Protein AF-A0A538F203-F1 (afdb_monomer_lite)

Secondary structure (DSSP, 8-state):
-PBPSEE-SSS-TTTSSSSEE-EEETTEEE----S-TTTT-HHHHHHHHHHHHTSPPPP---HHHHHHHHHHHHHTT--

Foldseek 3Di:
DFDFPDFAPFDQAPHNPPRTHWGDDDLDTGGPDDDDPCLLCVVVVQVNVCVVVVHHDDDDPCVVSPVSVVVVCVVRVHD

pLDDT: mean 92.94, std 5.59, range [65.94, 97.62]

Radius of gyr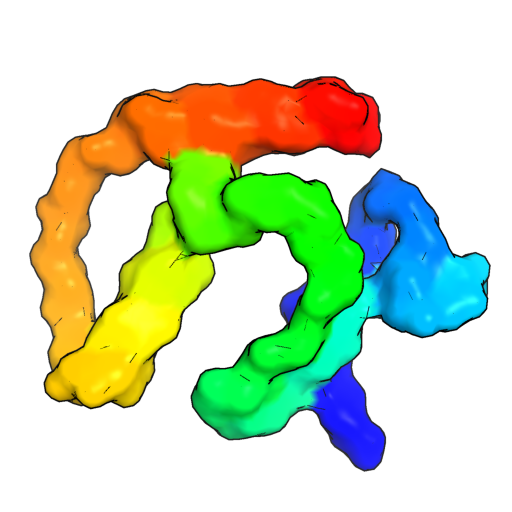ation: 13.89 Å; chains: 1; bounding box: 31×18×38 Å

Sequence (79 aa):
GERPLGRVLRGHGNNGKDGFEGAHRGNVIGTYLHGPLLPKNAWLADRLLELALGVELTPLDDAMEDAAHESARRAAGLR

Structure (mmCIF, N/CA/C/O backbone):
data_AF-A0A538F203-F1
#
_entry.id   AF-A0A538F203-F1
#
loop_
_atom_site.group_PDB
_atom_site.id
_atom_site.type_symbol
_atom_site.label_atom_id
_atom_site.label_alt_id
_atom_site.label_comp_id
_atom_site.label_asym_id
_atom_site.label_entity_id
_atom_site.label_seq_id
_atom_site.pdbx_PDB_ins_code
_atom_site.Cartn_x
_atom_site.Cartn_y
_atom_site.Cartn_z
_atom_site.occupancy
_atom_site.B_iso_or_equiv
_atom_site.auth_seq_id
_atom_site.auth_comp_id
_atom_site.auth_asym_id
_atom_site.auth_atom_id
_atom_site.pdbx_PDB_model_num
ATOM 1 N N . GLY A 1 1 ? -18.152 -3.719 13.485 1.00 65.94 1 GLY A N 1
ATOM 2 C CA . GLY A 1 1 ? -16.842 -3.072 13.302 1.00 65.94 1 GLY A CA 1
ATOM 3 C C . GLY A 1 1 ? -16.277 -3.508 11.972 1.00 65.94 1 GLY A C 1
ATOM 4 O O . GLY A 1 1 ? -16.605 -4.607 11.537 1.00 65.94 1 GLY A O 1
ATOM 5 N N . GLU A 1 2 ? -15.496 -2.652 11.324 1.00 79.38 2 GLU A N 1
ATOM 6 C CA . GLU A 1 2 ? -14.819 -2.985 10.065 1.00 79.38 2 GLU A CA 1
ATOM 7 C C . GLU A 1 2 ? -13.662 -3.961 10.308 1.00 79.38 2 GLU A C 1
ATOM 9 O O . GLU A 1 2 ? -13.082 -3.971 11.396 1.00 79.38 2 GLU A O 1
ATOM 14 N N . ARG A 1 3 ? -13.326 -4.798 9.316 1.00 94.06 3 ARG A N 1
ATOM 15 C CA . ARG A 1 3 ? -12.153 -5.683 9.407 1.00 94.06 3 ARG A CA 1
ATOM 16 C C . ARG A 1 3 ? -10.884 -4.856 9.176 1.00 94.06 3 ARG A C 1
ATOM 18 O O . ARG A 1 3 ? -10.913 -4.015 8.283 1.00 94.06 3 ARG A O 1
ATOM 25 N N . PRO A 1 4 ? -9.787 -5.065 9.923 1.00 95.25 4 PRO A N 1
ATOM 26 C CA . PRO A 1 4 ? -8.534 -4.374 9.631 1.00 95.25 4 PRO A CA 1
ATOM 27 C C . PRO A 1 4 ? -7.984 -4.791 8.261 1.00 95.25 4 PRO A C 1
ATOM 29 O O . PRO A 1 4 ? -8.240 -5.911 7.810 1.00 95.25 4 PRO A O 1
ATOM 32 N N . LEU A 1 5 ? -7.221 -3.905 7.616 1.00 94.00 5 LEU 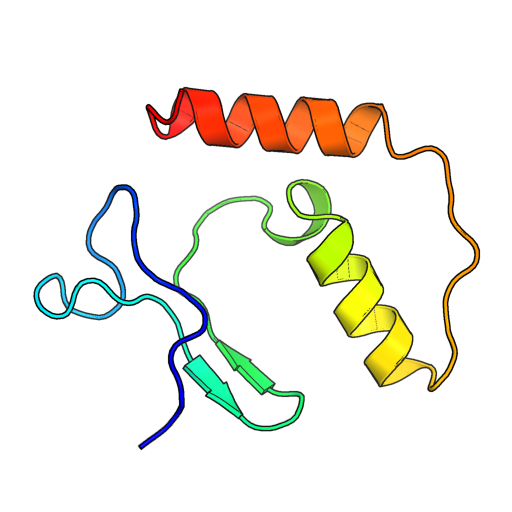A N 1
ATOM 33 C CA . LEU A 1 5 ? -6.542 -4.206 6.352 1.00 94.00 5 LEU A CA 1
ATOM 34 C C . LEU A 1 5 ? -5.414 -5.219 6.574 1.00 94.00 5 LEU A C 1
ATOM 36 O O . LEU A 1 5 ? -5.236 -6.141 5.780 1.00 94.00 5 LEU A O 1
ATOM 40 N N . GLY A 1 6 ? -4.682 -5.084 7.681 1.00 93.75 6 GLY A N 1
ATOM 41 C CA . GLY A 1 6 ? -3.610 -6.009 8.015 1.00 93.75 6 GLY A CA 1
ATOM 42 C C . GLY A 1 6 ? -3.079 -5.862 9.434 1.00 93.75 6 GLY A C 1
ATOM 43 O O . GLY A 1 6 ? -3.460 -4.970 10.194 1.00 93.75 6 GLY A O 1
ATOM 44 N N . ARG A 1 7 ? -2.172 -6.772 9.793 1.00 95.06 7 ARG A N 1
ATOM 45 C CA . ARG A 1 7 ? -1.399 -6.702 11.036 1.00 95.06 7 ARG A CA 1
ATOM 46 C C . ARG A 1 7 ? -0.176 -5.813 10.833 1.00 95.06 7 ARG A C 1
ATOM 48 O O . ARG A 1 7 ? 0.561 -5.975 9.863 1.00 95.06 7 ARG A O 1
ATOM 55 N N . VAL A 1 8 ? 0.095 -4.949 11.800 1.00 93.94 8 VAL A N 1
ATOM 56 C CA . VAL A 1 8 ? 1.293 -4.110 11.833 1.00 93.94 8 VAL A CA 1
ATOM 57 C C . VAL A 1 8 ? 2.517 -4.972 12.142 1.00 93.94 8 VAL A C 1
ATOM 59 O O . VAL A 1 8 ? 2.579 -5.633 13.177 1.00 93.94 8 VAL A O 1
ATOM 62 N N . LEU A 1 9 ? 3.518 -4.956 11.259 1.00 91.88 9 LEU A N 1
ATOM 63 C CA . LEU A 1 9 ? 4.824 -5.587 11.514 1.00 91.88 9 LEU A CA 1
ATOM 64 C C . LEU A 1 9 ? 5.832 -4.603 12.139 1.00 91.88 9 LEU A C 1
ATOM 66 O O . LEU A 1 9 ? 6.691 -4.993 12.937 1.00 91.88 9 LEU A O 1
ATOM 70 N N . ARG A 1 10 ? 5.729 -3.323 11.760 1.00 88.25 10 ARG A N 1
ATOM 71 C CA . ARG A 1 10 ? 6.509 -2.178 12.253 1.00 88.25 10 ARG A CA 1
ATOM 72 C C . ARG A 1 10 ? 5.640 -0.918 12.191 1.00 88.25 10 ARG A C 1
ATOM 74 O O . ARG A 1 10 ? 4.929 -0.729 11.209 1.00 88.25 10 ARG A O 1
ATOM 81 N N . GLY A 1 11 ? 5.715 -0.063 13.213 1.00 88.25 11 GLY A N 1
ATOM 82 C CA . GLY A 1 11 ? 4.913 1.163 13.330 1.00 88.25 11 GLY A CA 1
ATOM 83 C C . GLY A 1 11 ? 3.763 1.046 14.338 1.00 88.25 11 GLY A C 1
ATOM 84 O O . GLY A 1 11 ? 3.774 0.159 15.186 1.00 88.25 11 GLY A O 1
ATOM 85 N N . HIS A 1 12 ? 2.791 1.960 14.253 1.00 90.38 12 HIS A N 1
ATOM 86 C CA . HIS A 1 12 ? 1.723 2.116 15.255 1.00 90.38 12 HIS A CA 1
ATOM 87 C C . HIS A 1 12 ? 0.340 1.606 14.799 1.00 90.38 12 HIS A C 1
ATOM 89 O O . HIS A 1 12 ? -0.504 1.315 15.643 1.00 90.38 12 HIS A O 1
ATOM 95 N N . GLY A 1 13 ? 0.081 1.466 13.495 1.00 92.38 13 GLY A N 1
ATOM 96 C CA . GLY A 1 13 ? -1.250 1.089 12.999 1.00 92.38 13 GLY A CA 1
ATOM 97 C C . GLY A 1 13 ? -2.322 2.145 13.283 1.00 92.38 13 GLY A C 1
ATOM 98 O O . GLY A 1 13 ? -2.016 3.330 13.382 1.00 92.38 13 GLY A O 1
ATOM 99 N N . ASN A 1 14 ? -3.574 1.710 13.434 1.00 93.06 14 ASN A N 1
ATOM 100 C CA . ASN A 1 14 ? -4.737 2.593 13.577 1.00 93.06 14 ASN A CA 1
ATOM 101 C C . ASN A 1 14 ? -4.720 3.441 14.857 1.00 93.06 14 ASN A C 1
ATOM 103 O O . ASN A 1 14 ? -5.204 4.570 14.856 1.00 93.06 14 ASN A O 1
ATOM 107 N N . ASN A 1 15 ? -4.219 2.891 15.968 1.00 92.00 15 ASN A N 1
ATOM 108 C CA . ASN A 1 15 ? -4.298 3.536 17.286 1.00 92.00 15 ASN A CA 1
ATOM 109 C C . ASN A 1 15 ? -3.071 3.320 18.191 1.00 92.00 15 ASN A C 1
ATOM 111 O O . ASN A 1 15 ? -3.082 3.761 19.341 1.00 92.00 15 ASN A O 1
ATOM 115 N N . GLY A 1 16 ? -2.028 2.633 17.714 1.00 91.25 16 GLY A N 1
ATOM 116 C CA . GLY A 1 16 ? -0.819 2.363 18.497 1.00 91.25 16 GLY A CA 1
ATOM 117 C C . GLY A 1 16 ? -0.939 1.241 19.529 1.00 91.25 16 GLY A C 1
ATOM 118 O O . GLY A 1 16 ? 0.007 1.048 20.287 1.00 91.25 16 GLY A O 1
ATOM 119 N N . LYS A 1 17 ? -2.073 0.530 19.611 1.00 92.50 17 LYS A N 1
ATOM 120 C CA . LYS A 1 17 ? -2.358 -0.419 20.704 1.00 92.50 17 LYS A CA 1
ATOM 121 C C . LYS A 1 17 ? -2.785 -1.803 20.232 1.00 92.50 17 LYS A C 1
ATOM 123 O O . LYS A 1 17 ? -2.354 -2.791 20.814 1.00 92.50 17 LYS A O 1
ATOM 128 N N . ASP A 1 18 ? -3.640 -1.880 19.218 1.00 92.62 18 ASP A N 1
ATOM 129 C CA . ASP A 1 18 ? -4.248 -3.144 18.778 1.00 92.62 18 ASP A CA 1
ATOM 130 C C . ASP A 1 18 ? -3.360 -3.975 17.836 1.00 92.62 18 ASP A C 1
ATOM 132 O O . ASP A 1 18 ? -3.616 -5.161 17.639 1.00 92.62 18 ASP A O 1
ATOM 136 N N . GLY A 1 19 ? -2.299 -3.377 17.287 1.00 94.31 19 GLY A N 1
ATOM 137 C CA . GLY A 1 19 ? -1.395 -4.037 16.347 1.00 94.31 19 GLY A CA 1
ATOM 138 C C . GLY A 1 19 ? -1.985 -4.216 14.946 1.00 94.31 19 GLY A C 1
ATOM 139 O O . GLY A 1 19 ? -1.450 -5.008 14.166 1.00 94.31 19 GLY A O 1
ATOM 140 N N . PHE A 1 20 ? -3.054 -3.491 14.607 1.00 95.75 20 PHE A N 1
ATOM 141 C CA . PHE A 1 20 ? -3.714 -3.554 13.307 1.00 95.75 20 PHE A CA 1
ATOM 142 C C . PHE A 1 20 ? -3.704 -2.207 12.589 1.00 95.75 20 PHE A C 1
ATOM 144 O O . PHE A 1 20 ? -3.664 -1.137 13.194 1.00 95.75 20 PHE A O 1
ATOM 151 N N . GLU A 1 21 ? -3.728 -2.268 11.266 1.00 95.19 21 GLU A N 1
ATOM 152 C CA . GLU A 1 21 ? -3.740 -1.107 10.388 1.00 95.19 21 GLU A CA 1
ATOM 153 C C . GLU A 1 21 ? -4.928 -1.196 9.436 1.00 95.19 21 GLU A C 1
ATOM 155 O O . GLU A 1 21 ? -5.311 -2.280 8.984 1.00 95.19 21 GLU A O 1
ATOM 160 N N . GLY A 1 22 ? -5.511 -0.031 9.170 1.00 94.75 22 GLY A N 1
ATOM 161 C CA . GLY A 1 22 ? -6.487 0.187 8.128 1.00 94.75 22 GLY A CA 1
ATOM 162 C C . GLY A 1 22 ? -7.851 -0.403 8.443 1.00 94.75 22 GLY A C 1
ATOM 163 O O . GLY A 1 22 ? -8.131 -0.882 9.546 1.00 94.75 22 GLY A O 1
ATOM 164 N N . ALA A 1 23 ? -8.709 -0.348 7.435 1.00 95.81 23 ALA A N 1
ATOM 165 C CA . ALA A 1 23 ? -10.050 -0.898 7.436 1.00 95.81 23 ALA A CA 1
ATOM 166 C C . ALA A 1 23 ? -10.387 -1.445 6.046 1.00 95.81 23 ALA A C 1
ATOM 168 O O . ALA A 1 23 ? -9.982 -0.888 5.026 1.00 95.81 23 ALA A O 1
ATOM 169 N N . HIS A 1 24 ? -11.164 -2.519 6.013 1.00 94.81 24 HIS A N 1
ATOM 170 C CA . HIS A 1 24 ? -11.595 -3.197 4.805 1.00 94.81 24 HIS A CA 1
ATOM 171 C C . HIS A 1 24 ? -13.063 -3.624 4.931 1.00 94.81 24 HIS A C 1
ATOM 173 O O . HIS A 1 24 ? -13.431 -4.422 5.805 1.00 94.81 24 HIS A O 1
ATOM 179 N N . ARG A 1 25 ? -13.904 -3.106 4.027 1.00 95.38 25 ARG A N 1
ATOM 180 C CA . ARG A 1 25 ? -15.333 -3.431 3.927 1.00 95.38 25 ARG A CA 1
ATOM 181 C C . ARG A 1 25 ? -15.780 -3.547 2.476 1.00 95.38 25 ARG A C 1
ATOM 183 O O . ARG A 1 25 ? -15.939 -2.541 1.788 1.00 95.38 25 ARG A O 1
ATOM 190 N N . GLY A 1 26 ? -16.068 -4.765 2.023 1.00 92.44 26 GLY A N 1
ATOM 191 C CA . GLY A 1 26 ? -16.400 -4.987 0.613 1.00 92.44 26 GLY A CA 1
ATOM 192 C C . GLY A 1 26 ? -15.225 -4.547 -0.258 1.00 92.44 26 GLY A C 1
ATOM 193 O O . GLY A 1 26 ? -14.120 -5.007 -0.027 1.00 92.44 26 GLY A O 1
ATOM 194 N N . ASN A 1 27 ? -15.443 -3.614 -1.184 1.00 94.06 27 ASN A N 1
ATOM 195 C CA . ASN A 1 27 ? -14.375 -3.058 -2.029 1.00 94.06 27 ASN A CA 1
ATOM 196 C C . ASN A 1 27 ? -13.795 -1.740 -1.480 1.00 94.06 27 ASN A C 1
ATOM 198 O O . ASN A 1 27 ? -13.054 -1.052 -2.175 1.00 94.06 27 ASN A O 1
ATOM 202 N N . VAL A 1 28 ? -14.159 -1.352 -0.253 1.00 94.44 28 VAL A N 1
ATOM 203 C CA . VAL A 1 28 ? -13.648 -0.141 0.397 1.00 94.44 28 VAL A CA 1
ATOM 204 C C . VAL A 1 28 ? -12.437 -0.500 1.245 1.00 94.44 28 VAL A C 1
ATOM 206 O O . VAL A 1 28 ? -12.547 -1.304 2.174 1.00 94.44 28 VAL A O 1
ATOM 209 N N . ILE A 1 29 ? -11.305 0.133 0.943 1.00 94.69 29 ILE A N 1
ATOM 210 C CA . ILE A 1 29 ? -10.056 0.032 1.697 1.00 94.69 29 ILE A CA 1
ATOM 211 C C . ILE A 1 29 ? -9.699 1.423 2.222 1.00 94.69 29 ILE A C 1
ATOM 213 O O . ILE A 1 29 ? -9.633 2.383 1.457 1.00 94.69 29 ILE A O 1
ATOM 217 N N . GLY A 1 30 ? -9.471 1.525 3.529 1.00 93.94 30 GLY A N 1
ATOM 218 C CA . GLY A 1 30 ? -8.917 2.706 4.183 1.00 93.94 30 GLY A CA 1
ATOM 219 C C . GLY A 1 30 ? -7.594 2.353 4.848 1.00 93.94 30 GLY A C 1
ATOM 220 O O . GLY A 1 30 ? -7.501 1.321 5.506 1.00 93.94 30 GLY A O 1
ATOM 221 N N . THR A 1 31 ? -6.575 3.191 4.679 1.00 93.81 31 THR A N 1
ATOM 222 C CA . THR A 1 31 ? -5.244 2.967 5.255 1.00 93.81 31 THR A CA 1
ATOM 223 C C . THR A 1 31 ? -4.544 4.290 5.558 1.00 93.81 31 THR A C 1
ATOM 225 O O . THR A 1 31 ? -4.714 5.271 4.835 1.00 93.81 31 THR A O 1
ATOM 228 N N . TYR A 1 32 ? -3.763 4.306 6.639 1.00 89.31 32 TYR A N 1
ATOM 229 C CA . TYR A 1 32 ? -2.869 5.394 7.037 1.00 89.31 32 TYR A CA 1
ATOM 230 C C . TYR A 1 32 ? -1.444 5.217 6.495 1.00 89.31 32 TYR A C 1
ATOM 232 O O . TYR A 1 32 ? -0.552 5.982 6.866 1.00 89.31 32 TYR A O 1
ATOM 240 N N . LEU A 1 33 ? -1.184 4.217 5.641 1.00 85.94 33 LEU A N 1
ATOM 241 C CA . LEU A 1 33 ? 0.136 4.063 5.034 1.00 85.94 33 LEU A CA 1
ATOM 242 C C . LEU A 1 33 ? 0.530 5.330 4.263 1.00 85.94 33 LEU A C 1
ATOM 244 O O . LEU A 1 33 ? -0.135 5.750 3.317 1.00 85.94 33 LEU A O 1
ATOM 248 N N . HIS A 1 34 ? 1.665 5.907 4.653 1.00 78.75 34 HIS A N 1
ATOM 249 C CA . HIS A 1 34 ? 2.272 7.045 3.979 1.00 78.75 34 HIS A CA 1
ATOM 250 C C . HIS A 1 34 ? 3.360 6.577 3.006 1.00 78.75 34 HIS A C 1
ATOM 252 O O . HIS A 1 34 ? 4.227 5.775 3.355 1.00 78.75 34 HIS A O 1
ATOM 258 N N . GLY A 1 35 ? 3.326 7.107 1.784 1.00 81.19 35 GLY A N 1
ATOM 259 C CA . GLY A 1 35 ? 4.218 6.740 0.683 1.00 81.19 35 GLY A CA 1
ATOM 260 C C . GLY A 1 35 ? 3.438 6.266 -0.547 1.00 81.19 35 GLY A C 1
ATOM 261 O O . GLY A 1 35 ? 2.208 6.222 -0.515 1.00 81.19 35 GLY A O 1
ATOM 262 N N . PRO A 1 36 ? 4.125 5.923 -1.650 1.00 87.94 36 PRO A N 1
ATOM 263 C CA . PRO A 1 36 ? 3.457 5.400 -2.834 1.00 87.94 36 PRO A CA 1
ATOM 264 C C . PRO A 1 36 ? 2.950 3.981 -2.545 1.00 87.94 36 PRO A C 1
ATOM 266 O O . PRO A 1 36 ? 3.689 3.014 -2.705 1.00 87.94 36 PRO A O 1
ATOM 269 N N . LEU A 1 37 ? 1.700 3.877 -2.077 1.00 92.56 37 LEU A N 1
ATOM 270 C CA . LEU A 1 37 ? 1.064 2.616 -1.689 1.00 92.56 37 LEU A CA 1
ATOM 271 C C . LEU A 1 37 ? 0.940 1.669 -2.883 1.00 92.56 37 LEU A C 1
ATOM 273 O O . LEU A 1 37 ? 1.453 0.561 -2.822 1.00 92.56 37 LEU A O 1
ATOM 277 N N . LEU A 1 38 ? 0.304 2.111 -3.969 1.00 93.94 38 LEU A N 1
ATOM 278 C CA . LEU A 1 38 ? 0.003 1.238 -5.107 1.00 93.94 38 LEU A CA 1
ATOM 279 C C . LEU A 1 38 ? 1.257 0.815 -5.891 1.00 93.94 38 LEU A C 1
ATOM 281 O O . LEU A 1 38 ? 1.445 -0.382 -6.060 1.00 93.94 38 LEU A O 1
ATOM 285 N N . PRO A 1 39 ? 2.186 1.719 -6.269 1.00 92.25 39 PRO A N 1
ATOM 286 C CA . PRO A 1 39 ? 3.377 1.316 -7.027 1.00 92.25 39 PRO A CA 1
ATOM 287 C C . PRO A 1 39 ? 4.326 0.391 -6.257 1.00 92.25 39 PRO A C 1
ATOM 289 O O . PRO A 1 39 ? 5.121 -0.321 -6.851 1.00 92.25 39 PRO A O 1
ATOM 292 N N . LYS A 1 40 ? 4.280 0.421 -4.920 1.00 94.44 40 LYS A N 1
ATOM 293 C CA . LYS A 1 40 ? 5.076 -0.472 -4.068 1.00 94.44 40 LYS A CA 1
ATOM 294 C C . LYS A 1 40 ? 4.320 -1.727 -3.663 1.00 94.44 40 LYS A C 1
ATOM 296 O O . LYS A 1 40 ? 4.874 -2.527 -2.929 1.00 94.44 40 LYS A O 1
ATOM 301 N N . ASN A 1 41 ? 3.056 -1.871 -4.033 1.00 95.38 41 ASN A N 1
ATOM 302 C CA . ASN A 1 41 ? 2.228 -3.026 -3.710 1.00 95.38 41 ASN A CA 1
ATOM 303 C C . ASN A 1 41 ? 1.398 -3.342 -4.957 1.00 95.38 41 ASN A C 1
ATOM 305 O O . ASN A 1 41 ? 0.185 -3.136 -4.949 1.00 95.38 41 ASN A O 1
ATOM 309 N N . ALA A 1 42 ? 2.065 -3.790 -6.029 1.00 96.19 42 ALA A N 1
ATOM 310 C CA . ALA A 1 42 ? 1.438 -4.062 -7.326 1.00 96.19 42 ALA A CA 1
ATOM 311 C C . ALA A 1 42 ? 0.226 -4.991 -7.190 1.00 96.19 42 ALA A C 1
ATOM 313 O O . ALA A 1 42 ? -0.852 -4.659 -7.666 1.00 96.19 42 ALA A O 1
ATOM 314 N N . TRP A 1 43 ? 0.341 -6.032 -6.361 1.00 95.12 43 TRP A N 1
ATOM 315 C CA . TRP A 1 43 ? -0.771 -6.925 -6.017 1.00 95.12 43 TRP A CA 1
ATOM 316 C C . TRP A 1 43 ? -2.039 -6.193 -5.533 1.00 95.12 43 TRP A C 1
ATOM 318 O O . TRP A 1 43 ? -3.158 -6.636 -5.790 1.00 95.12 43 TRP A O 1
ATOM 328 N N . LEU A 1 44 ? -1.894 -5.078 -4.806 1.00 95.31 44 LEU A N 1
ATOM 329 C CA . LEU A 1 44 ? -3.025 -4.288 -4.316 1.00 95.31 44 LEU A CA 1
ATOM 330 C C . LEU A 1 44 ? -3.590 -3.407 -5.431 1.00 95.31 44 LEU A C 1
ATOM 332 O O . LEU A 1 44 ? -4.804 -3.229 -5.504 1.00 95.31 44 LEU A O 1
ATOM 336 N N . ALA A 1 45 ? -2.724 -2.861 -6.286 1.00 96.12 45 ALA A N 1
ATOM 337 C CA . ALA A 1 45 ? -3.137 -2.111 -7.466 1.00 96.12 45 ALA A CA 1
ATOM 338 C C . ALA A 1 45 ? -3.944 -3.003 -8.419 1.00 96.12 45 ALA A C 1
ATOM 340 O O . ALA A 1 45 ? -5.071 -2.648 -8.771 1.00 96.12 45 ALA A O 1
ATOM 341 N N . ASP A 1 46 ? -3.425 -4.190 -8.726 1.00 96.88 46 ASP A N 1
ATOM 342 C CA . ASP A 1 46 ? -4.093 -5.196 -9.546 1.00 96.88 46 ASP A CA 1
ATOM 343 C C . ASP A 1 46 ? -5.423 -5.587 -8.936 1.00 96.88 46 ASP A C 1
ATOM 345 O O . ASP A 1 46 ? -6.449 -5.534 -9.608 1.00 96.88 46 ASP A O 1
ATOM 349 N N . ARG A 1 47 ? -5.459 -5.848 -7.624 1.00 95.94 47 ARG A N 1
ATOM 350 C CA . ARG A 1 47 ? -6.716 -6.207 -6.974 1.00 95.94 47 ARG A CA 1
ATOM 351 C C . ARG A 1 47 ? -7.783 -5.119 -7.102 1.00 95.94 47 ARG A C 1
ATOM 353 O O . ARG A 1 47 ? -8.960 -5.434 -7.274 1.00 95.94 47 ARG A O 1
ATOM 360 N N . LEU A 1 48 ? -7.402 -3.846 -7.001 1.00 96.31 48 LEU A N 1
ATOM 361 C CA . LEU A 1 48 ? -8.331 -2.728 -7.190 1.00 96.31 48 LEU A CA 1
ATOM 362 C C . LEU A 1 48 ? -8.819 -2.635 -8.641 1.00 96.31 48 LEU A C 1
ATOM 364 O O . LEU A 1 48 ? -10.003 -2.380 -8.866 1.00 96.31 48 LEU A O 1
ATOM 368 N N . LEU A 1 49 ? -7.933 -2.865 -9.610 1.00 97.19 49 LEU A N 1
ATOM 369 C CA . LEU A 1 49 ? -8.264 -2.870 -11.034 1.00 97.19 49 LEU A CA 1
ATOM 370 C C . LEU A 1 49 ? -9.185 -4.039 -11.400 1.00 97.19 49 LEU A C 1
ATOM 372 O O . LEU A 1 49 ? -10.206 -3.818 -12.045 1.00 97.19 49 LEU A O 1
ATOM 376 N N . GLU A 1 50 ? -8.899 -5.250 -10.928 1.00 97.56 50 GLU A N 1
ATOM 377 C CA . GLU A 1 50 ? -9.765 -6.424 -11.095 1.00 97.56 50 GLU A CA 1
ATOM 378 C C . GLU A 1 50 ? -11.162 -6.186 -10.519 1.00 97.56 50 GLU A C 1
ATOM 380 O O . GLU A 1 50 ? -12.169 -6.498 -11.152 1.00 97.56 50 GLU A O 1
ATOM 385 N N . LEU A 1 51 ? -11.240 -5.600 -9.318 1.00 96.56 51 LEU A N 1
ATOM 386 C CA . LEU A 1 51 ? -12.511 -5.250 -8.682 1.00 96.56 51 LEU A CA 1
ATOM 387 C C . LEU A 1 51 ? -13.295 -4.208 -9.484 1.00 96.56 51 LEU A C 1
ATOM 389 O O . LEU A 1 51 ? -14.523 -4.280 -9.528 1.00 96.56 51 LEU A O 1
ATOM 393 N N . ALA A 1 52 ? -12.605 -3.238 -10.085 1.00 97.19 52 ALA A N 1
ATOM 394 C CA . ALA A 1 52 ? -13.225 -2.178 -10.872 1.00 97.19 52 ALA A CA 1
ATOM 395 C C . ALA A 1 52 ? -13.680 -2.661 -12.259 1.00 97.19 52 ALA A C 1
ATOM 397 O O . ALA A 1 52 ? -14.737 -2.249 -12.733 1.00 97.19 52 ALA A O 1
ATOM 398 N N . LEU A 1 53 ? -12.892 -3.525 -12.902 1.00 97.62 53 LEU A N 1
ATOM 399 C CA . LEU A 1 53 ? -13.146 -4.028 -14.253 1.00 97.62 53 LEU A CA 1
ATOM 400 C C . LEU A 1 53 ? -14.013 -5.295 -14.267 1.00 97.62 53 LEU A C 1
ATOM 402 O O . LEU A 1 53 ? -14.645 -5.587 -15.279 1.00 97.62 53 LEU A O 1
ATOM 406 N N . GLY A 1 54 ? -14.056 -6.044 -13.163 1.00 97.38 54 GLY A N 1
ATOM 407 C CA . GLY A 1 54 ? -14.772 -7.316 -13.067 1.00 97.38 54 GLY A CA 1
ATOM 408 C C . GLY A 1 54 ? -14.105 -8.455 -13.844 1.00 97.38 54 GLY A C 1
ATOM 409 O O . GLY A 1 54 ? -14.791 -9.388 -14.256 1.00 97.38 54 GLY A O 1
ATOM 410 N N . VAL A 1 55 ? -12.791 -8.374 -14.065 1.00 97.56 55 VAL A N 1
ATOM 411 C CA . VAL A 1 55 ? -11.994 -9.369 -14.800 1.00 97.56 55 VAL A CA 1
ATOM 412 C C . VAL A 1 55 ? -10.720 -9.701 -14.031 1.00 97.56 55 VAL A C 1
ATOM 414 O O . VAL A 1 55 ? -10.278 -8.906 -13.206 1.00 97.56 55 VAL A O 1
ATOM 417 N N . GLU A 1 56 ? -10.131 -10.857 -14.319 1.00 97.00 56 GLU A N 1
ATOM 418 C CA . GLU A 1 56 ? -8.774 -11.206 -13.888 1.00 97.00 56 GLU A CA 1
ATOM 419 C C . GLU A 1 56 ? -7.765 -10.568 -14.850 1.00 97.00 56 GLU A C 1
ATOM 421 O O . GLU A 1 56 ? -7.955 -10.608 -16.073 1.00 97.00 56 GLU A O 1
ATOM 426 N N . LEU A 1 57 ? -6.723 -9.933 -14.313 1.00 97.31 57 LEU A N 1
ATOM 427 C CA . LEU A 1 57 ? -5.705 -9.291 -15.142 1.00 97.31 57 LEU A CA 1
ATOM 428 C C . LEU A 1 57 ? -4.717 -10.322 -15.686 1.00 97.31 57 LEU A C 1
ATOM 430 O O . LEU A 1 57 ? -4.388 -11.314 -15.042 1.00 97.31 57 LEU A O 1
ATOM 434 N N . THR A 1 58 ? -4.218 -10.076 -16.896 1.00 97.19 58 THR A N 1
ATOM 435 C CA . THR A 1 58 ? -3.107 -10.867 -17.432 1.00 97.19 58 THR A CA 1
ATOM 436 C C . THR A 1 58 ? -1.814 -10.435 -16.734 1.00 97.19 58 THR A C 1
ATOM 438 O O . THR A 1 58 ? -1.538 -9.234 -16.739 1.00 97.19 58 THR A O 1
ATOM 441 N N . PRO A 1 59 ? -1.018 -11.368 -16.173 1.00 95.25 59 PRO A N 1
ATOM 442 C CA . PRO A 1 59 ? 0.230 -11.034 -15.495 1.00 95.25 59 PRO A CA 1
ATOM 443 C C . PRO A 1 59 ? 1.203 -10.279 -16.403 1.00 95.25 59 PRO A C 1
ATOM 445 O O . PRO A 1 59 ? 1.352 -10.617 -17.583 1.00 95.25 59 PRO A O 1
ATOM 448 N N . LEU A 1 60 ? 1.881 -9.288 -15.830 1.00 95.62 60 LEU A N 1
ATOM 449 C CA . LEU A 1 60 ? 2.974 -8.550 -16.455 1.00 95.62 60 LEU A CA 1
ATOM 450 C C . LEU A 1 60 ? 4.294 -8.876 -15.742 1.00 9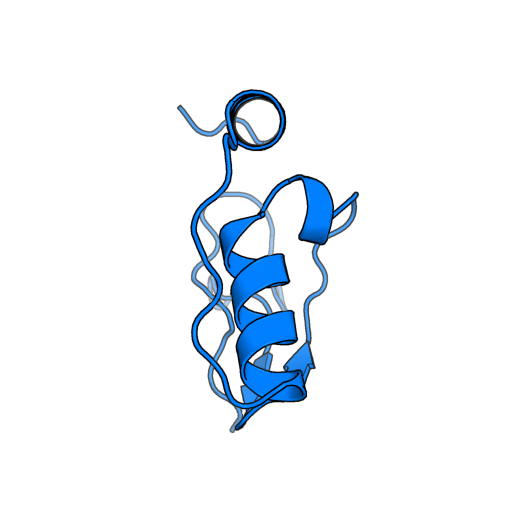5.62 60 LEU A C 1
ATOM 452 O O . LEU A 1 60 ? 4.333 -9.661 -14.797 1.00 95.62 60 LEU A O 1
ATOM 456 N N . ASP A 1 61 ? 5.393 -8.328 -16.254 1.00 97.06 61 ASP A N 1
ATOM 457 C CA . ASP A 1 61 ? 6.680 -8.390 -15.564 1.00 97.06 61 ASP A CA 1
ATOM 458 C C . ASP A 1 61 ? 6.724 -7.329 -14.456 1.00 97.06 61 ASP A C 1
ATOM 460 O O . ASP A 1 61 ? 6.815 -6.139 -14.754 1.00 97.06 61 ASP A O 1
ATOM 464 N N . ASP A 1 62 ? 6.687 -7.782 -13.201 1.00 96.44 62 ASP A N 1
ATOM 465 C CA . ASP A 1 62 ? 6.664 -6.938 -11.999 1.00 96.44 62 ASP A CA 1
ATOM 466 C C . ASP A 1 62 ? 8.064 -6.703 -11.399 1.00 96.44 62 ASP A C 1
ATOM 468 O O . ASP A 1 62 ? 8.200 -6.269 -10.252 1.00 96.44 62 ASP A O 1
ATOM 472 N N . ALA A 1 63 ? 9.150 -6.989 -12.132 1.00 97.31 63 ALA A N 1
ATOM 473 C CA . ALA A 1 63 ? 10.508 -6.917 -11.582 1.00 97.31 63 ALA A CA 1
ATOM 474 C C . ALA A 1 63 ? 10.861 -5.549 -10.956 1.00 97.31 63 ALA A C 1
ATOM 476 O O . ALA A 1 63 ? 11.625 -5.481 -9.984 1.00 97.31 63 ALA A O 1
ATOM 477 N N . MET A 1 64 ? 10.327 -4.445 -11.492 1.00 96.69 64 MET A N 1
ATOM 478 C CA . MET A 1 64 ? 10.566 -3.102 -10.95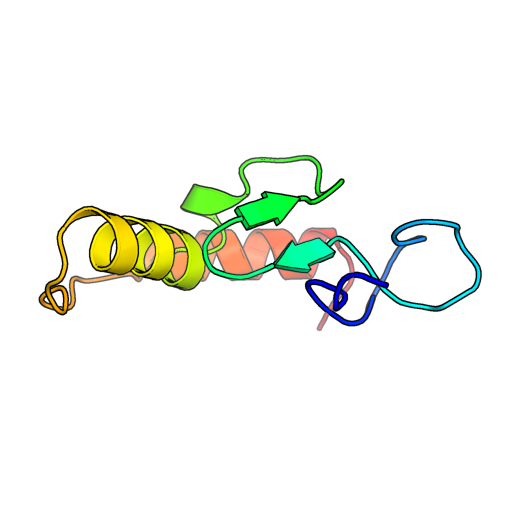0 1.00 96.69 64 MET A CA 1
ATOM 479 C C . MET A 1 64 ? 9.742 -2.837 -9.684 1.00 96.69 64 MET A C 1
ATOM 481 O O . MET A 1 64 ? 10.254 -2.267 -8.714 1.00 96.69 64 MET A O 1
ATOM 485 N N . GLU A 1 65 ? 8.486 -3.261 -9.681 1.00 96.94 65 GLU A N 1
ATOM 486 C CA . GLU A 1 65 ? 7.522 -3.159 -8.594 1.00 96.94 65 GLU A CA 1
ATOM 487 C C . GLU A 1 65 ? 7.974 -3.995 -7.395 1.00 96.94 65 GLU A C 1
ATOM 489 O O . GLU A 1 65 ? 7.990 -3.495 -6.268 1.00 96.94 65 GLU A O 1
ATOM 494 N N . ASP A 1 66 ? 8.452 -5.215 -7.640 1.00 96.44 66 ASP A N 1
ATOM 495 C CA . ASP A 1 66 ? 9.047 -6.097 -6.637 1.00 96.44 66 ASP A CA 1
ATOM 496 C C . ASP A 1 66 ? 10.285 -5.454 -6.005 1.00 96.44 66 ASP A C 1
ATOM 498 O O . ASP A 1 66 ? 10.413 -5.375 -4.777 1.00 96.44 66 ASP A O 1
ATOM 502 N N . ALA A 1 67 ? 11.184 -4.897 -6.822 1.00 96.62 67 ALA A N 1
ATOM 503 C CA . ALA A 1 67 ? 12.350 -4.178 -6.318 1.00 96.62 67 ALA A CA 1
ATOM 504 C C . ALA A 1 67 ? 11.951 -2.950 -5.472 1.00 96.62 67 ALA A C 1
ATOM 506 O O . ALA A 1 67 ? 12.588 -2.652 -4.448 1.00 96.62 67 ALA A O 1
ATOM 507 N N . ALA A 1 68 ? 10.886 -2.2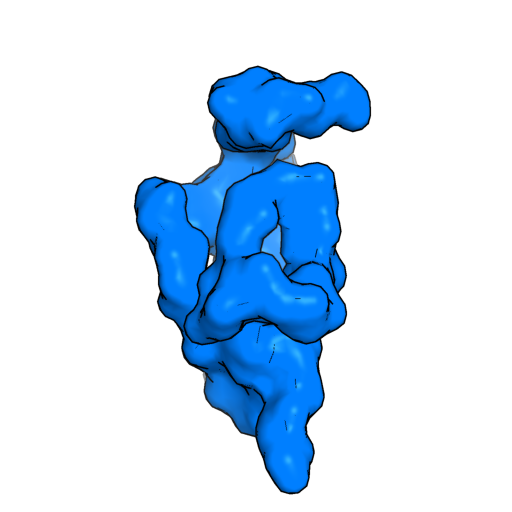43 -5.863 1.00 95.38 68 ALA A N 1
ATOM 508 C CA . ALA A 1 68 ? 10.341 -1.109 -5.123 1.00 95.38 68 ALA A CA 1
ATOM 509 C C . ALA A 1 68 ? 9.668 -1.537 -3.806 1.00 95.38 68 ALA A C 1
ATOM 511 O O . ALA A 1 68 ? 9.855 -0.859 -2.783 1.00 95.38 68 ALA A O 1
ATOM 512 N N . HIS A 1 69 ? 8.945 -2.661 -3.801 1.00 95.31 69 HIS A N 1
ATOM 513 C CA . HIS A 1 69 ? 8.346 -3.270 -2.615 1.00 95.31 69 HIS A CA 1
ATOM 514 C C . HIS A 1 69 ? 9.432 -3.660 -1.608 1.00 95.31 69 HIS A C 1
ATOM 516 O O . HIS A 1 69 ? 9.404 -3.230 -0.451 1.00 95.31 69 HIS A O 1
ATOM 522 N N . GLU A 1 70 ? 10.467 -4.368 -2.060 1.00 95.56 70 GLU A N 1
ATOM 523 C CA . GLU A 1 70 ? 11.594 -4.780 -1.221 1.00 95.56 70 GLU A CA 1
ATOM 524 C C . GLU A 1 70 ? 12.403 -3.591 -0.690 1.00 95.56 70 GLU A C 1
ATOM 526 O O . GLU A 1 70 ? 12.862 -3.585 0.455 1.00 95.56 70 GLU A O 1
ATOM 531 N N . SER A 1 71 ? 12.574 -2.534 -1.487 1.00 94.75 71 SER A N 1
ATOM 532 C CA . SER A 1 71 ? 13.163 -1.276 -1.008 1.00 94.75 71 SER A CA 1
ATOM 533 C C . SER A 1 71 ? 12.340 -0.662 0.134 1.00 94.75 71 SER A 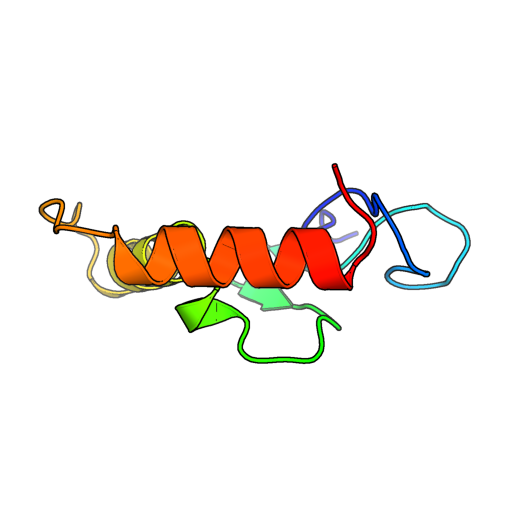C 1
ATOM 535 O O . SER A 1 71 ? 12.891 -0.239 1.153 1.00 94.75 71 SER A O 1
ATOM 537 N N . ALA A 1 72 ? 11.009 -0.673 0.019 1.00 92.38 72 ALA A N 1
ATOM 538 C CA . ALA A 1 72 ? 10.114 -0.163 1.053 1.00 92.38 72 ALA A CA 1
ATOM 539 C C . ALA A 1 72 ? 10.143 -1.010 2.332 1.00 92.38 72 ALA A C 1
ATOM 541 O O . ALA A 1 72 ? 10.221 -0.452 3.429 1.00 92.38 72 ALA A O 1
ATOM 542 N N . ARG A 1 73 ? 10.146 -2.342 2.199 1.00 92.38 73 ARG A N 1
ATOM 543 C CA . ARG A 1 73 ? 10.293 -3.276 3.325 1.00 92.38 73 ARG A CA 1
ATOM 544 C C . ARG A 1 73 ? 11.598 -3.035 4.081 1.00 92.38 73 ARG A C 1
ATOM 546 O O . ARG A 1 73 ? 11.577 -2.904 5.306 1.00 92.38 73 ARG A O 1
ATOM 553 N N . ARG A 1 74 ? 12.710 -2.877 3.355 1.00 93.56 74 ARG A N 1
ATOM 554 C CA . ARG A 1 74 ? 14.021 -2.554 3.940 1.00 93.56 74 ARG A CA 1
ATOM 555 C C . ARG A 1 74 ? 14.016 -1.212 4.667 1.00 93.56 74 ARG A C 1
ATOM 557 O O . ARG A 1 74 ? 14.494 -1.143 5.797 1.00 93.56 74 ARG A O 1
ATOM 564 N N . ALA A 1 75 ? 13.436 -0.168 4.072 1.00 90.25 75 ALA A N 1
ATOM 565 C CA . ALA A 1 75 ? 13.310 1.145 4.711 1.00 90.25 75 ALA A CA 1
ATOM 566 C C . ALA A 1 75 ? 12.463 1.098 5.999 1.00 90.25 75 ALA A C 1
ATOM 568 O O . ALA A 1 75 ? 12.737 1.831 6.946 1.00 90.25 75 ALA A O 1
ATOM 569 N N . ALA A 1 76 ? 11.479 0.197 6.063 1.00 88.69 76 ALA A N 1
ATOM 570 C CA . ALA A 1 76 ? 10.681 -0.067 7.260 1.00 88.69 76 ALA A CA 1
ATOM 571 C C . ALA A 1 76 ? 11.393 -0.960 8.302 1.00 88.69 76 ALA A C 1
ATOM 573 O O . ALA A 1 76 ? 10.827 -1.237 9.362 1.00 88.69 76 ALA A O 1
ATOM 574 N N . GLY A 1 77 ? 12.617 -1.429 8.031 1.00 90.69 77 GLY A N 1
ATOM 575 C CA . GLY A 1 77 ? 13.374 -2.310 8.925 1.00 90.69 77 GLY A CA 1
ATOM 576 C C . GLY A 1 77 ? 12.841 -3.745 8.984 1.00 90.69 77 GLY A C 1
ATOM 577 O O . GLY A 1 77 ? 13.078 -4.451 9.972 1.00 90.69 77 GLY A O 1
ATOM 578 N N . LEU A 1 78 ? 12.098 -4.168 7.959 1.00 85.81 78 LEU A N 1
ATOM 579 C CA . LEU A 1 78 ? 11.700 -5.556 7.749 1.00 85.81 78 LEU A CA 1
ATOM 580 C C . LEU A 1 78 ? 12.822 -6.271 6.984 1.00 85.81 78 LEU A C 1
ATOM 582 O O . LEU A 1 78 ? 13.384 -5.711 6.042 1.00 85.81 78 LEU A O 1
ATOM 586 N N . ARG A 1 79 ? 13.174 -7.475 7.439 1.00 69.88 79 ARG A N 1
ATOM 587 C CA . ARG A 1 79 ? 14.127 -8.369 6.770 1.00 69.88 79 ARG A CA 1
ATOM 588 C C . ARG A 1 79 ? 13.379 -9.447 6.003 1.00 69.88 79 ARG A C 1
ATOM 590 O O . ARG A 1 79 ? 12.217 -9.731 6.383 1.00 69.88 79 ARG A O 1
#